Protein AF-A0A1J7C4L4-F1 (afdb_monomer_lite)

Sequence (64 aa):
MLERAAVTYPDARIEGLAVQSMASRAGTQELRISVEQDPVFGPLILLGDGESDWRAGGGSAAAA

Structure (mmCIF, N/CA/C/O backbone):
data_AF-A0A1J7C4L4-F1
#
_entry.id   AF-A0A1J7C4L4-F1
#
loop_
_atom_site.group_PDB
_atom_site.id
_atom_site.type_symbol
_atom_site.label_atom_id
_atom_site.label_alt_id
_atom_site.label_comp_id
_atom_site.label_asym_id
_atom_site.label_entity_id
_atom_site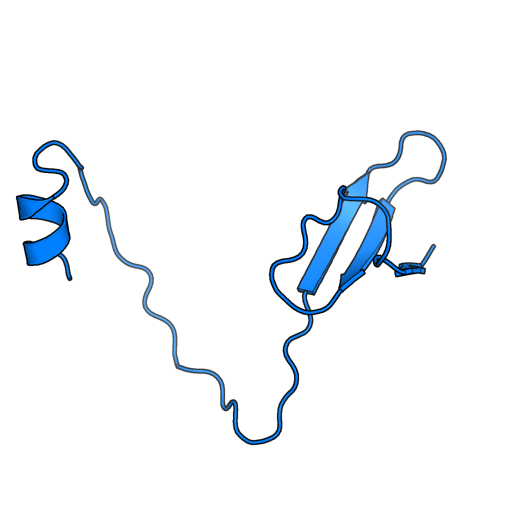.label_seq_id
_atom_site.pdbx_PDB_ins_code
_atom_site.Cartn_x
_atom_site.Cartn_y
_atom_site.Cartn_z
_atom_site.occupancy
_atom_site.B_iso_or_equiv
_atom_site.auth_seq_id
_atom_site.auth_comp_id
_atom_site.auth_asym_id
_atom_site.auth_atom_id
_atom_site.pdbx_PDB_model_num
ATOM 1 N N . MET A 1 1 ? -14.122 3.231 14.549 1.00 79.69 1 MET A N 1
ATOM 2 C CA . MET A 1 1 ? -13.731 3.559 13.153 1.00 79.69 1 MET A CA 1
ATOM 3 C C . MET A 1 1 ? -14.957 3.581 12.256 1.00 79.69 1 MET A C 1
ATOM 5 O O . MET A 1 1 ? -15.238 4.638 11.715 1.00 79.69 1 MET A O 1
ATOM 9 N N . LEU A 1 2 ? -15.740 2.497 12.201 1.00 91.38 2 LEU A N 1
ATOM 10 C CA . LEU A 1 2 ? -17.022 2.477 11.481 1.00 91.38 2 LEU A CA 1
ATOM 11 C C . LEU A 1 2 ? -18.004 3.555 11.961 1.00 91.38 2 LEU A C 1
ATOM 13 O O . LEU A 1 2 ? -18.564 4.254 11.133 1.00 91.38 2 LEU A O 1
ATOM 17 N N . GLU A 1 3 ? -18.136 3.773 13.273 1.00 92.81 3 GLU A N 1
ATOM 18 C CA . GLU A 1 3 ? -18.968 4.872 13.803 1.00 92.81 3 GLU A CA 1
ATOM 19 C C . GLU A 1 3 ? -18.531 6.252 13.300 1.00 92.81 3 GLU A C 1
ATOM 21 O O . GLU A 1 3 ? -19.365 7.072 12.937 1.00 92.81 3 GLU A O 1
ATOM 26 N N . ARG A 1 4 ? -17.217 6.505 13.223 1.00 94.50 4 ARG A N 1
ATOM 27 C CA . ARG A 1 4 ? -16.703 7.759 12.655 1.00 94.50 4 ARG A CA 1
ATOM 28 C C . ARG A 1 4 ? -17.043 7.870 11.171 1.00 94.50 4 ARG A C 1
ATOM 30 O O . ARG A 1 4 ? -17.511 8.918 10.749 1.00 94.50 4 ARG A O 1
ATOM 37 N N . ALA A 1 5 ? -16.854 6.796 10.405 1.00 94.06 5 ALA A N 1
ATOM 38 C CA . ALA A 1 5 ? -17.216 6.770 8.991 1.00 94.06 5 ALA A CA 1
ATOM 39 C C . ALA A 1 5 ? -18.719 7.019 8.781 1.00 94.06 5 ALA A C 1
ATOM 41 O O . ALA A 1 5 ? -19.069 7.809 7.917 1.00 94.06 5 ALA A O 1
ATOM 42 N N . ALA A 1 6 ? -19.587 6.438 9.614 1.00 93.00 6 ALA A N 1
ATOM 43 C CA . ALA A 1 6 ? -21.035 6.631 9.542 1.00 93.00 6 ALA A CA 1
ATOM 44 C C . ALA A 1 6 ? -21.471 8.076 9.844 1.00 93.00 6 ALA A C 1
ATOM 46 O O . ALA A 1 6 ? -22.444 8.555 9.272 1.00 93.00 6 ALA A O 1
ATOM 47 N N . VAL A 1 7 ? -20.754 8.785 10.723 1.00 96.56 7 VAL A N 1
ATOM 48 C CA . VAL A 1 7 ? -21.029 10.202 11.015 1.00 96.56 7 VAL A CA 1
ATOM 49 C C . VAL A 1 7 ? -20.485 11.120 9.917 1.00 96.56 7 VAL A C 1
ATOM 51 O O . VAL A 1 7 ? -21.149 12.079 9.538 1.00 96.56 7 VAL A O 1
ATOM 54 N N . THR A 1 8 ? -19.276 10.859 9.415 1.00 97.25 8 THR A N 1
ATOM 55 C CA . THR A 1 8 ? -18.608 11.738 8.439 1.00 97.25 8 THR A CA 1
ATOM 56 C C . THR A 1 8 ? -19.092 11.511 7.005 1.00 97.25 8 THR A C 1
ATOM 58 O O . THR A 1 8 ? -19.197 12.466 6.241 1.00 97.25 8 THR A O 1
ATOM 61 N N . TYR A 1 9 ? -19.402 10.266 6.645 1.00 95.69 9 TYR A N 1
ATOM 62 C CA . TYR A 1 9 ? -19.839 9.846 5.314 1.00 95.69 9 TYR A CA 1
ATOM 63 C C . TYR A 1 9 ? -21.055 8.914 5.441 1.00 95.69 9 TYR A C 1
ATOM 65 O O . TYR A 1 9 ? -20.925 7.702 5.265 1.00 95.69 9 TYR A O 1
ATOM 73 N N . PRO A 1 10 ? -22.240 9.457 5.766 1.00 93.00 10 PRO A N 1
ATOM 74 C CA . PRO A 1 10 ? -23.424 8.655 6.087 1.00 93.00 10 PRO A CA 1
ATOM 75 C C . PRO A 1 10 ? -23.895 7.749 4.941 1.00 93.00 10 PRO A C 1
ATOM 77 O O . PRO A 1 10 ? -24.442 6.680 5.199 1.00 93.00 10 PRO A O 1
ATOM 80 N N . ASP A 1 11 ? -23.629 8.131 3.691 1.00 96.56 11 ASP A N 1
ATOM 81 C CA . ASP A 1 11 ? -23.989 7.340 2.507 1.00 96.56 11 ASP A CA 1
ATOM 82 C C . ASP A 1 11 ? -22.914 6.308 2.107 1.00 96.56 11 ASP A C 1
ATOM 84 O O . ASP A 1 11 ? -23.098 5.545 1.154 1.00 96.56 11 ASP A O 1
ATOM 88 N N . ALA A 1 12 ? -21.770 6.264 2.803 1.00 95.56 12 ALA A N 1
ATOM 89 C CA . ALA A 1 12 ? -20.703 5.320 2.494 1.00 95.56 12 ALA A CA 1
ATOM 90 C C . ALA A 1 12 ? -21.114 3.886 2.855 1.00 95.56 12 ALA A C 1
ATOM 92 O O . ALA A 1 12 ? -21.451 3.570 3.997 1.00 95.56 12 ALA A O 1
ATOM 93 N N . ARG A 1 13 ? -21.017 2.979 1.880 1.00 94.31 13 ARG A N 1
ATOM 94 C CA . ARG A 1 13 ? -21.245 1.544 2.081 1.00 94.31 13 ARG A CA 1
ATOM 95 C C . ARG A 1 13 ? -19.906 0.838 2.266 1.00 94.31 13 ARG A C 1
ATOM 97 O O . ARG A 1 13 ? -19.092 0.809 1.351 1.00 94.31 13 ARG A O 1
ATOM 104 N N . ILE A 1 14 ? -19.682 0.264 3.446 1.00 93.44 14 ILE A N 1
ATOM 105 C CA . ILE A 1 14 ? -18.482 -0.526 3.753 1.00 93.44 14 ILE A CA 1
ATOM 106 C C . ILE A 1 14 ? -18.838 -2.005 3.590 1.00 93.44 14 ILE A C 1
ATOM 108 O O . ILE A 1 14 ? -19.587 -2.553 4.394 1.00 93.44 14 ILE A O 1
ATOM 112 N N . GLU A 1 15 ? -18.318 -2.644 2.545 1.00 95.38 15 GLU A N 1
ATOM 113 C CA . GLU A 1 15 ? -18.648 -4.038 2.205 1.00 95.38 15 GLU A CA 1
ATOM 114 C C . GLU A 1 15 ? -17.860 -5.070 3.025 1.00 95.38 15 GLU A C 1
ATOM 116 O O . GLU A 1 15 ? -18.284 -6.215 3.167 1.00 95.38 15 GLU A O 1
ATOM 121 N N . GLY A 1 16 ? -16.727 -4.673 3.607 1.00 93.44 16 GLY A N 1
ATOM 122 C CA . GLY A 1 16 ? -15.893 -5.557 4.410 1.00 93.44 16 GLY A CA 1
ATOM 123 C C . GLY A 1 16 ? -14.620 -4.884 4.909 1.00 93.44 16 GLY A C 1
ATOM 124 O O . GLY A 1 16 ? -14.333 -3.731 4.587 1.00 93.44 16 GLY A O 1
ATOM 125 N N . LEU A 1 17 ? -13.856 -5.618 5.718 1.00 93.56 17 LEU A N 1
ATOM 126 C CA . LEU A 1 17 ? -12.572 -5.184 6.262 1.00 93.56 17 LEU A CA 1
ATOM 127 C C . LEU A 1 17 ? -11.527 -6.275 6.030 1.00 93.56 17 LEU A C 1
ATOM 129 O O . LEU A 1 17 ? -11.745 -7.431 6.390 1.00 93.56 17 LEU A O 1
ATOM 133 N N . ALA A 1 18 ? -10.376 -5.895 5.479 1.00 94.31 18 ALA A N 1
ATOM 134 C CA . ALA A 1 18 ? -9.197 -6.749 5.460 1.00 94.31 18 ALA A CA 1
ATOM 135 C C . ALA A 1 18 ? -8.407 -6.533 6.758 1.00 94.31 18 ALA A C 1
ATOM 137 O O . ALA A 1 18 ? -7.930 -5.430 7.023 1.00 94.31 18 ALA A O 1
ATOM 138 N N . VAL A 1 19 ? -8.274 -7.580 7.573 1.00 94.44 19 VAL A N 1
ATOM 139 C CA . VAL A 1 19 ? -7.472 -7.549 8.803 1.00 94.44 19 VAL A CA 1
ATOM 140 C C . VAL A 1 19 ? -6.162 -8.281 8.548 1.00 94.44 19 VAL A C 1
ATOM 142 O O . VAL A 1 19 ? -6.163 -9.422 8.095 1.00 94.44 19 VAL A O 1
ATOM 145 N N . GLN A 1 20 ? -5.045 -7.622 8.845 1.00 93.88 20 GLN A N 1
ATOM 146 C CA . GLN A 1 20 ? -3.704 -8.183 8.706 1.00 93.88 20 GLN A CA 1
ATOM 147 C C . GLN A 1 20 ? -2.951 -8.076 10.030 1.00 93.88 20 GLN A C 1
ATOM 149 O O . GLN A 1 20 ? -3.172 -7.154 10.817 1.00 93.88 20 GLN A O 1
ATOM 154 N N . SER A 1 21 ? -2.043 -9.018 10.275 1.00 93.38 21 SER A N 1
ATOM 155 C CA . SER A 1 21 ? -1.101 -8.919 11.387 1.00 93.38 21 SER A CA 1
ATOM 156 C C . SER A 1 21 ? -0.207 -7.696 11.212 1.00 93.38 21 SER A C 1
ATOM 158 O O . SER A 1 21 ? 0.287 -7.441 10.112 1.00 93.38 21 SER A O 1
ATOM 160 N N . MET A 1 22 ? 0.067 -6.976 12.300 1.00 88.56 22 MET A N 1
ATOM 161 C CA . MET A 1 22 ? 1.066 -5.912 12.257 1.00 88.56 22 MET A CA 1
ATOM 162 C C . MET A 1 22 ? 2.445 -6.506 11.969 1.00 88.56 22 MET A C 1
ATOM 164 O O . MET A 1 22 ? 2.915 -7.380 12.696 1.00 88.56 22 MET A O 1
ATOM 168 N N . ALA A 1 23 ? 3.105 -6.009 10.924 1.00 83.69 23 ALA A N 1
ATOM 169 C CA . ALA A 1 23 ? 4.516 -6.294 10.708 1.00 83.69 23 ALA A CA 1
ATOM 170 C C . ALA A 1 23 ? 5.349 -5.685 11.849 1.00 83.69 23 ALA A C 1
ATOM 172 O O . ALA A 1 23 ? 5.033 -4.599 12.341 1.00 83.69 23 ALA A O 1
ATOM 173 N N . SER A 1 24 ? 6.419 -6.369 12.260 1.00 84.69 24 SER A N 1
ATOM 174 C CA . SER A 1 24 ? 7.393 -5.803 13.199 1.00 84.69 24 SER A CA 1
ATOM 175 C C . SER A 1 24 ? 8.082 -4.602 12.548 1.00 84.69 24 SER A C 1
ATOM 177 O O . SER A 1 24 ? 8.687 -4.756 11.491 1.00 84.69 24 SER A O 1
ATOM 179 N N . ARG A 1 25 ? 7.968 -3.414 13.159 1.00 81.44 25 ARG A N 1
ATOM 180 C CA . ARG A 1 25 ? 8.504 -2.152 12.605 1.00 81.44 25 ARG A CA 1
ATOM 181 C C . ARG A 1 25 ? 9.721 -1.596 13.348 1.00 81.44 25 ARG A C 1
ATOM 183 O O . ARG A 1 25 ? 10.258 -0.558 12.969 1.00 81.44 25 ARG A O 1
ATOM 190 N N . ALA A 1 26 ? 10.137 -2.226 14.447 1.00 86.06 26 ALA A N 1
ATOM 191 C CA . ALA A 1 26 ? 11.232 -1.703 15.258 1.00 86.06 26 ALA A CA 1
ATOM 192 C C . ALA A 1 26 ? 12.551 -1.768 14.471 1.00 86.06 26 ALA A C 1
ATOM 194 O O . ALA A 1 26 ? 13.027 -2.852 14.144 1.00 86.06 26 ALA A O 1
ATOM 195 N N . GLY A 1 27 ? 13.123 -0.601 14.161 1.00 81.19 27 GLY A N 1
ATOM 196 C CA . GLY A 1 27 ? 14.381 -0.483 13.418 1.00 81.19 27 GLY A CA 1
ATOM 197 C C . GLY A 1 27 ? 14.287 -0.773 11.915 1.00 81.19 27 GLY A C 1
ATOM 198 O O . GLY A 1 27 ? 15.324 -0.877 11.268 1.00 81.19 27 GLY A O 1
ATOM 199 N N . THR A 1 28 ? 13.084 -0.910 11.346 1.00 84.38 28 THR A N 1
ATOM 200 C CA . THR A 1 28 ? 12.897 -1.156 9.906 1.00 84.38 28 THR A CA 1
ATOM 201 C C . THR A 1 28 ? 12.654 0.142 9.145 1.00 84.38 28 THR A C 1
ATOM 203 O O . THR A 1 28 ? 11.964 1.025 9.653 1.00 84.38 28 THR A O 1
ATOM 206 N N . GLN A 1 29 ? 13.134 0.219 7.905 1.00 82.00 29 GLN A N 1
ATOM 207 C CA . GLN A 1 29 ? 12.812 1.310 6.988 1.00 82.00 29 GLN A CA 1
ATOM 208 C C . GLN A 1 29 ? 11.654 0.914 6.068 1.00 82.00 29 GLN A C 1
ATOM 210 O O . GLN A 1 29 ? 11.567 -0.228 5.617 1.00 82.00 29 GLN A O 1
ATOM 215 N N . GLU A 1 30 ? 10.759 1.859 5.803 1.00 84.81 30 GLU A N 1
ATOM 216 C CA . GLU A 1 30 ? 9.715 1.696 4.799 1.00 84.81 30 GLU A CA 1
ATOM 217 C C . GLU A 1 30 ? 10.316 1.864 3.399 1.00 84.81 30 GLU A C 1
ATOM 219 O O . GLU A 1 30 ? 11.014 2.842 3.136 1.00 84.81 30 GLU A O 1
ATOM 224 N N . LEU A 1 31 ? 10.043 0.906 2.510 1.00 85.38 31 LEU A N 1
ATOM 225 C CA . LEU A 1 31 ? 10.394 0.976 1.095 1.00 85.38 31 LEU A CA 1
ATOM 226 C C . LEU A 1 31 ? 9.123 0.827 0.270 1.00 85.38 31 LEU A C 1
ATOM 228 O O . LEU A 1 31 ? 8.393 -0.158 0.409 1.00 85.38 31 LEU A O 1
ATOM 232 N N . ARG A 1 32 ? 8.890 1.779 -0.627 1.00 85.12 32 ARG A N 1
ATOM 233 C CA . ARG A 1 32 ? 7.827 1.711 -1.619 1.00 85.12 32 ARG A CA 1
ATOM 234 C C . ARG A 1 32 ? 8.398 1.222 -2.942 1.00 85.12 32 ARG A C 1
ATOM 236 O O . ARG A 1 32 ? 9.413 1.735 -3.405 1.00 85.12 32 ARG A O 1
ATOM 243 N N . ILE A 1 33 ? 7.719 0.249 -3.543 1.00 89.06 33 ILE A N 1
ATOM 244 C CA . ILE A 1 33 ? 8.063 -0.304 -4.856 1.00 89.06 33 ILE A CA 1
ATOM 245 C C . ILE A 1 33 ? 6.847 -0.149 -5.770 1.00 89.06 33 ILE A C 1
ATOM 247 O O . ILE A 1 33 ? 5.738 -0.522 -5.381 1.00 89.06 33 ILE A O 1
ATOM 251 N N . SER A 1 34 ? 7.047 0.389 -6.970 1.00 86.62 34 SER A N 1
ATOM 252 C CA . SER A 1 34 ? 6.055 0.394 -8.052 1.00 86.62 34 SER A CA 1
ATOM 253 C C . SER A 1 34 ? 6.642 -0.283 -9.285 1.00 86.62 34 SER A C 1
ATOM 255 O O . SER A 1 34 ? 7.851 -0.233 -9.507 1.00 86.62 34 SER A O 1
ATOM 257 N N . VAL A 1 35 ? 5.784 -0.923 -10.074 1.00 90.25 35 VAL A N 1
ATOM 258 C CA . VAL A 1 35 ? 6.155 -1.496 -11.368 1.00 90.25 35 VAL A CA 1
ATOM 259 C C . VAL A 1 35 ? 5.253 -0.884 -12.422 1.00 90.25 35 VAL A C 1
ATOM 261 O O . VAL A 1 35 ? 4.031 -1.019 -12.356 1.00 90.25 35 VAL A O 1
ATOM 264 N N . GLU A 1 36 ? 5.860 -0.222 -13.396 1.00 89.31 36 GLU A N 1
ATOM 265 C CA . GLU A 1 36 ? 5.161 0.487 -14.463 1.00 89.31 36 GLU A CA 1
ATOM 266 C C . GLU A 1 36 ? 5.578 -0.040 -15.825 1.00 89.31 36 GLU A C 1
ATOM 268 O O . GLU A 1 36 ? 6.712 -0.452 -16.014 1.00 89.31 36 GLU A O 1
ATOM 273 N N . GLN A 1 37 ? 4.660 -0.050 -16.786 1.00 90.69 37 GLN A N 1
ATOM 274 C CA . GLN A 1 37 ? 4.984 -0.442 -18.155 1.00 90.69 37 GLN A CA 1
ATOM 275 C C . GLN A 1 37 ? 5.330 0.806 -18.963 1.00 90.69 37 GLN A C 1
ATOM 277 O O . GLN A 1 37 ? 4.449 1.619 -19.250 1.00 90.69 37 GLN A O 1
ATOM 282 N N . ASP A 1 38 ? 6.599 0.947 -19.333 1.00 90.50 38 ASP A N 1
ATOM 283 C CA . ASP A 1 38 ? 7.064 1.973 -20.256 1.00 90.50 38 ASP A CA 1
ATOM 284 C C . ASP A 1 38 ? 7.016 1.447 -21.705 1.00 90.50 38 ASP A C 1
ATOM 286 O O . ASP A 1 38 ? 7.463 0.329 -21.976 1.00 90.50 38 ASP A O 1
ATOM 290 N N . PRO A 1 39 ? 6.481 2.222 -22.666 1.00 88.38 39 PRO A N 1
ATOM 291 C CA . PRO A 1 39 ? 6.330 1.771 -24.049 1.00 88.38 39 PRO A CA 1
ATOM 292 C C . PRO A 1 39 ? 7.654 1.577 -24.809 1.00 88.38 39 PRO A C 1
ATOM 294 O O . PRO A 1 39 ? 7.640 0.961 -25.873 1.00 88.38 39 PRO A O 1
ATOM 297 N N . VAL A 1 40 ? 8.775 2.108 -24.311 1.00 92.88 40 VAL A N 1
ATOM 298 C CA . VAL A 1 40 ? 10.105 2.013 -24.934 1.00 92.88 40 VAL A CA 1
ATOM 299 C C . VAL A 1 40 ? 10.986 1.007 -24.199 1.00 92.88 40 VAL A C 1
ATOM 301 O O . VAL A 1 40 ? 11.624 0.172 -24.837 1.00 92.88 40 VAL A O 1
ATOM 304 N N . PHE A 1 41 ? 11.023 1.075 -22.871 1.00 86.50 41 PHE A N 1
ATOM 305 C CA . PHE A 1 41 ? 11.938 0.292 -22.038 1.00 86.50 41 PHE A CA 1
ATOM 306 C C . PHE A 1 41 ? 11.308 -0.977 -21.449 1.00 86.50 41 PHE A C 1
ATOM 308 O O . PHE A 1 41 ? 12.034 -1.857 -20.993 1.00 86.50 41 PHE A O 1
ATOM 315 N N . GLY A 1 42 ? 9.980 -1.115 -21.488 1.00 89.12 42 GLY A N 1
ATOM 316 C CA . GLY A 1 42 ? 9.271 -2.225 -20.854 1.00 89.12 42 GLY A CA 1
ATOM 317 C C . GLY A 1 42 ? 9.048 -1.989 -19.350 1.00 89.12 42 GLY A C 1
ATOM 318 O O . GLY A 1 42 ? 8.793 -0.853 -18.949 1.00 89.12 42 GLY A O 1
ATOM 319 N N . PRO A 1 43 ? 9.067 -3.032 -18.500 1.00 92.12 43 PRO A N 1
ATOM 320 C CA . PRO A 1 43 ? 8.734 -2.893 -17.086 1.00 92.12 43 PRO A CA 1
ATOM 321 C C . PRO A 1 43 ? 9.795 -2.085 -16.326 1.00 92.12 43 PRO A C 1
ATOM 323 O O . PRO A 1 43 ? 10.929 -2.522 -16.163 1.00 92.12 43 PRO A O 1
ATOM 326 N N . LEU A 1 44 ? 9.393 -0.933 -15.806 1.00 89.81 44 LEU A N 1
ATOM 327 C CA . LEU A 1 44 ? 10.184 -0.050 -14.967 1.00 89.81 44 LEU A CA 1
ATOM 328 C C . LEU A 1 44 ? 9.904 -0.328 -13.489 1.00 89.81 44 LEU A C 1
ATOM 330 O O . LEU A 1 44 ? 8.752 -0.255 -13.056 1.00 89.81 44 LEU A O 1
ATOM 334 N N . ILE A 1 45 ? 10.949 -0.601 -12.707 1.00 90.88 45 ILE A N 1
ATOM 335 C CA . ILE A 1 45 ? 10.847 -0.735 -11.249 1.00 90.88 45 ILE A CA 1
ATOM 336 C C . ILE A 1 45 ? 11.243 0.595 -10.606 1.00 90.88 45 ILE A C 1
ATOM 338 O O . ILE A 1 45 ? 12.366 1.072 -10.776 1.00 90.88 45 ILE A O 1
ATOM 342 N N . LEU A 1 46 ? 10.316 1.176 -9.848 1.00 86.62 46 LEU A N 1
ATOM 343 C CA . LEU A 1 46 ? 10.490 2.438 -9.134 1.00 86.62 46 LEU A CA 1
ATOM 344 C C . LEU A 1 46 ? 10.627 2.164 -7.638 1.00 86.62 46 LEU A C 1
ATOM 346 O O . LEU A 1 46 ? 9.788 1.469 -7.059 1.00 86.62 46 LEU A O 1
ATOM 350 N N . LEU A 1 47 ? 11.663 2.730 -7.022 1.00 88.44 47 LEU A N 1
ATOM 351 C CA . LEU A 1 47 ? 11.953 2.615 -5.593 1.00 88.44 47 LEU A CA 1
ATOM 352 C C . LEU A 1 47 ? 11.933 4.004 -4.946 1.00 88.44 47 LEU A C 1
ATOM 354 O O . LEU A 1 47 ? 12.533 4.937 -5.482 1.00 88.44 47 LEU A O 1
ATOM 358 N N . GLY A 1 48 ? 11.291 4.135 -3.784 1.00 82.44 48 GLY A N 1
ATOM 359 C CA . GLY A 1 48 ? 11.261 5.397 -3.041 1.00 82.44 48 GLY A CA 1
ATOM 360 C C . GLY A 1 48 ? 10.903 5.243 -1.566 1.00 82.44 48 GLY A C 1
ATOM 361 O O . GLY A 1 48 ? 10.389 4.206 -1.137 1.00 82.44 48 GLY A O 1
ATOM 362 N N . ASP A 1 49 ? 11.172 6.296 -0.798 1.00 73.19 49 ASP A N 1
ATOM 363 C CA . ASP A 1 49 ? 10.774 6.436 0.599 1.00 73.19 49 ASP A CA 1
ATOM 364 C C . ASP A 1 49 ? 9.659 7.489 0.762 1.00 73.19 49 ASP A C 1
ATOM 366 O O . ASP A 1 49 ? 9.641 8.528 0.098 1.00 73.19 49 ASP A O 1
ATOM 370 N N . GLY A 1 50 ? 8.692 7.204 1.638 1.00 67.31 50 GLY A N 1
ATOM 371 C CA . GLY A 1 50 ? 7.646 8.155 2.027 1.00 67.31 50 GLY A CA 1
ATOM 372 C C . GLY A 1 50 ? 6.512 8.399 1.015 1.00 67.31 50 GLY A C 1
ATOM 373 O O . GLY A 1 50 ? 6.283 7.649 0.064 1.00 67.31 50 GLY A O 1
ATOM 374 N N . GLU A 1 51 ? 5.750 9.468 1.272 1.00 59.88 51 GLU A N 1
ATOM 375 C CA . GLU A 1 51 ? 4.540 9.878 0.534 1.00 59.88 51 GLU A CA 1
ATOM 376 C C . GLU A 1 51 ? 4.854 10.871 -0.601 1.00 59.88 51 GLU A C 1
ATOM 378 O O . GLU A 1 51 ? 4.066 11.755 -0.923 1.00 59.88 51 GLU A O 1
ATOM 383 N N . SER A 1 52 ? 6.034 10.771 -1.209 1.00 60.72 52 SER A N 1
ATOM 384 C CA . SER A 1 52 ? 6.356 11.596 -2.374 1.00 60.72 52 SER A CA 1
ATOM 385 C C . SER A 1 52 ? 5.578 11.082 -3.588 1.00 60.72 52 SER A C 1
ATOM 387 O O . SER A 1 52 ? 5.553 9.876 -3.851 1.00 60.72 52 SER A O 1
ATOM 389 N N . ASP A 1 53 ? 4.927 11.986 -4.327 1.00 63.06 53 ASP A N 1
ATOM 390 C CA . ASP A 1 53 ? 4.354 11.646 -5.628 1.00 63.06 53 ASP A CA 1
ATOM 391 C C . ASP A 1 53 ? 5.483 11.165 -6.541 1.00 63.06 53 ASP A C 1
ATOM 393 O O . ASP A 1 53 ? 6.450 11.881 -6.795 1.00 63.06 53 ASP A O 1
ATOM 397 N N . TRP A 1 54 ? 5.373 9.932 -7.022 1.00 64.62 54 TRP A N 1
ATOM 398 C CA . TRP A 1 54 ? 6.419 9.288 -7.810 1.00 64.62 54 TRP A CA 1
ATOM 399 C C . TRP A 1 54 ? 6.655 10.006 -9.156 1.00 64.62 54 TRP A C 1
ATOM 401 O O . TRP A 1 54 ? 7.737 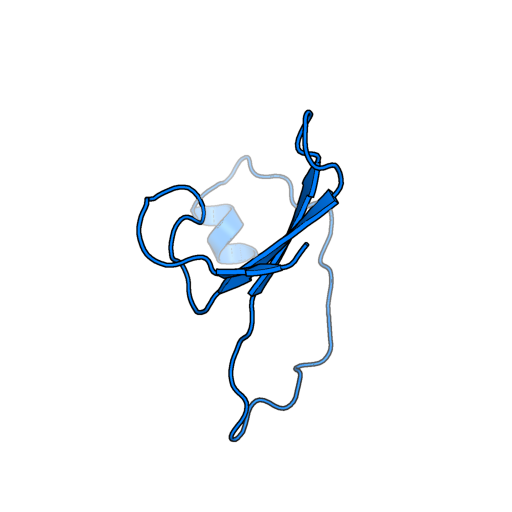9.878 -9.731 1.00 64.62 54 TRP A O 1
ATOM 411 N N . ARG A 1 55 ? 5.670 10.792 -9.638 1.00 59.38 55 ARG A N 1
ATOM 412 C CA . ARG A 1 55 ? 5.762 11.656 -10.833 1.00 59.38 55 ARG A CA 1
ATOM 413 C C . ARG A 1 55 ? 6.225 13.081 -10.540 1.00 59.38 55 ARG A C 1
ATOM 415 O O . ARG A 1 55 ? 6.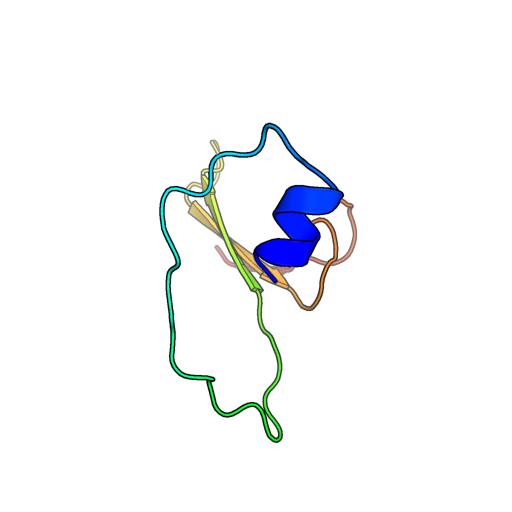592 13.786 -11.483 1.00 59.38 55 ARG A O 1
ATOM 422 N N . ALA A 1 56 ? 6.234 13.520 -9.282 1.00 54.66 56 ALA A N 1
ATOM 423 C CA . ALA A 1 56 ? 6.742 14.832 -8.918 1.00 54.66 56 ALA A CA 1
ATOM 424 C C . ALA A 1 56 ? 8.272 14.776 -8.975 1.00 54.66 56 ALA A C 1
ATOM 426 O O . ALA A 1 56 ? 8.933 14.226 -8.097 1.00 54.66 56 ALA A O 1
ATOM 427 N N . GLY A 1 57 ? 8.824 15.278 -10.082 1.00 51.56 57 GLY A N 1
ATOM 428 C CA . GLY A 1 57 ? 10.233 15.144 -10.433 1.00 51.56 57 GLY A CA 1
ATOM 429 C C . GLY A 1 57 ? 11.184 15.453 -9.276 1.00 51.56 57 GLY A C 1
ATOM 430 O O . GLY A 1 57 ? 11.246 16.583 -8.798 1.00 51.56 57 GLY A O 1
ATOM 431 N N . GLY A 1 58 ? 11.964 14.447 -8.873 1.00 53.00 58 GLY A N 1
ATOM 432 C CA . GLY A 1 58 ? 13.147 14.681 -8.049 1.00 53.00 58 GLY A CA 1
ATOM 433 C C . GLY A 1 58 ? 13.731 13.491 -7.291 1.00 53.00 58 GLY A C 1
ATOM 434 O O . GLY A 1 58 ? 14.891 13.589 -6.907 1.00 53.00 58 GLY A O 1
ATOM 435 N N . GLY A 1 59 ? 13.003 12.386 -7.074 1.00 50.09 59 GLY A N 1
ATOM 436 C CA . GLY A 1 59 ? 13.444 11.393 -6.076 1.00 50.09 59 GLY A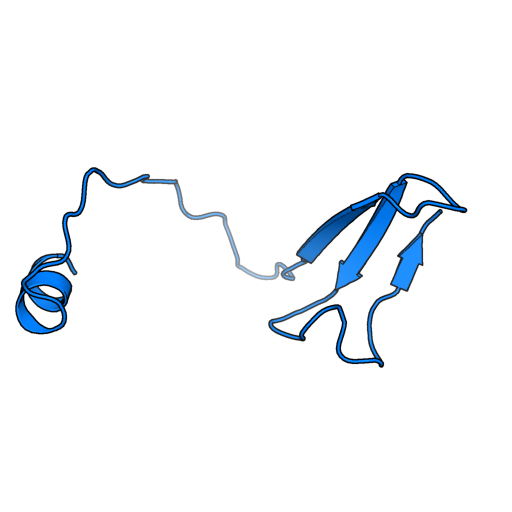 CA 1
ATOM 437 C C . GLY A 1 59 ? 13.248 9.906 -6.373 1.00 50.09 59 GLY A C 1
ATOM 438 O O . GLY A 1 59 ? 13.411 9.116 -5.454 1.00 50.09 59 GLY A O 1
ATOM 439 N N . SER A 1 60 ? 12.905 9.494 -7.597 1.00 54.91 60 SER A N 1
ATOM 440 C CA . SER A 1 60 ? 12.776 8.062 -7.916 1.00 54.91 60 SER A CA 1
ATOM 441 C C . SER A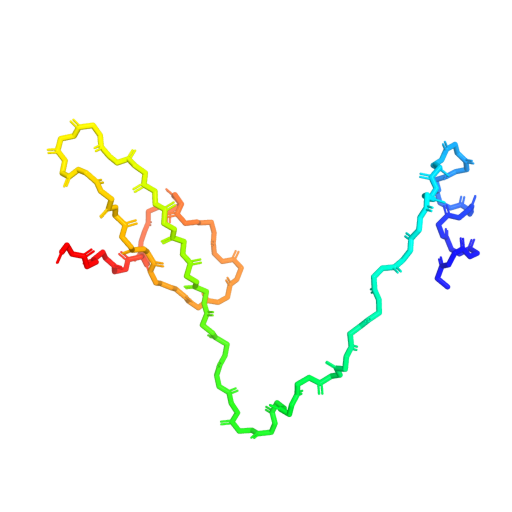 1 60 ? 14.023 7.547 -8.630 1.00 54.91 60 SER A C 1
ATOM 443 O O . SER A 1 60 ? 14.374 8.042 -9.702 1.00 54.91 60 SER A O 1
ATOM 445 N N . ALA A 1 61 ? 14.672 6.530 -8.062 1.00 59.97 61 ALA A N 1
ATOM 446 C CA . ALA A 1 61 ? 15.691 5.760 -8.765 1.00 59.97 61 ALA A CA 1
ATOM 447 C C . ALA A 1 61 ? 15.005 4.650 -9.575 1.00 59.97 61 ALA A C 1
ATOM 449 O O . ALA A 1 61 ? 14.266 3.833 -9.023 1.00 59.97 61 ALA A O 1
ATOM 450 N N . ALA A 1 62 ? 15.239 4.645 -10.886 1.00 61.06 62 ALA A N 1
ATOM 451 C CA . ALA A 1 62 ? 14.788 3.601 -11.796 1.00 61.06 62 ALA A CA 1
ATOM 452 C C . ALA A 1 62 ? 15.865 2.516 -11.926 1.00 61.06 62 ALA A C 1
ATOM 454 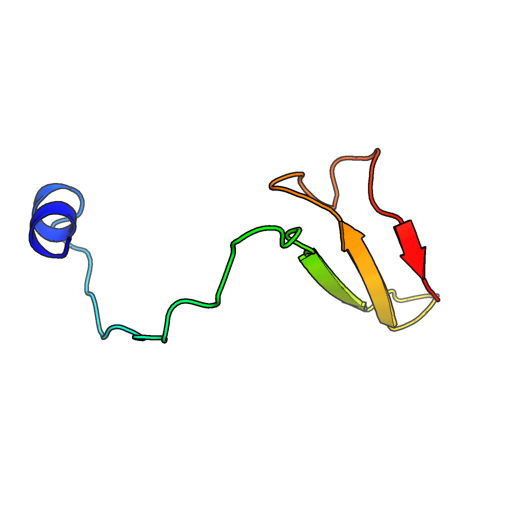O O . ALA A 1 62 ? 17.024 2.833 -12.200 1.00 61.06 62 ALA A O 1
ATOM 455 N N . ALA A 1 63 ? 15.479 1.250 -11.772 1.00 59.56 63 ALA A N 1
ATOM 456 C CA . ALA A 1 63 ? 16.291 0.105 -12.178 1.00 59.56 63 ALA A CA 1
ATOM 457 C C . ALA A 1 63 ? 15.648 -0.551 -13.413 1.00 59.56 63 ALA A C 1
ATOM 459 O O . ALA A 1 63 ? 14.433 -0.765 -13.422 1.00 59.56 63 ALA A O 1
ATOM 460 N N . ALA A 1 64 ? 16.466 -0.814 -14.437 1.00 52.97 64 ALA A N 1
ATOM 461 C CA . ALA A 1 64 ? 16.102 -1.515 -15.672 1.00 52.97 64 ALA A CA 1
ATOM 462 C C . ALA A 1 64 ? 16.605 -2.963 -15.641 1.00 52.97 64 ALA A C 1
ATOM 464 O O . ALA A 1 64 ? 17.680 -3.189 -15.034 1.00 52.97 64 ALA A O 1
#

Secondary structure (DSSP, 8-state):
-HHHHHHH-TT---------PPPP-TTPPP-EEEEEEETTTEEEEEEE-SS--TTSTT-PEEE-

Foldseek 3Di:
DVVVCCVVPVPDDDPDDDDDDDDDDVPDFDKDWDWDQDPPPGTWIWIDHDDDDSPPPDTTDIDD

Radius of gyration: 18.0 Å; chains: 1; bounding box: 40×24×40 Å

pLDDT: mean 82.24, std 14.26, range [50.09, 97.25]